Protein AF-A0A3R7EYI7-F1 (afdb_monomer)

Sequence (83 aa):
DTWAGKEAHWSGYQHDWHNITFDEPFTLFAKRTYHYEIITGSYPQIIHKPEHTTLDGSYINCTEFVDANGKTYTDWIPAIRIE

pLDDT: mean 81.34, std 9.9, range [52.88, 96.19]

Structure (mmCIF, N/CA/C/O backbone):
data_AF-A0A3R7EYI7-F1
#
_entry.id   AF-A0A3R7EYI7-F1
#
loop_
_atom_site.group_PDB
_atom_site.id
_atom_site.type_symbol
_atom_site.label_atom_id
_atom_site.label_alt_id
_atom_site.label_comp_id
_atom_site.label_asym_id
_atom_site.label_entity_id
_atom_site.label_seq_id
_atom_site.pdbx_PDB_ins_code
_atom_site.Cartn_x
_atom_site.Cartn_y
_atom_site.Cartn_z
_atom_site.occupancy
_atom_site.B_iso_or_equiv
_atom_site.auth_seq_id
_atom_site.auth_comp_id
_atom_site.auth_asym_id
_atom_site.auth_atom_id
_atom_site.pdbx_PDB_model_num
ATOM 1 N N . ASP A 1 1 ? -9.291 -2.356 30.449 1.00 52.88 1 ASP A N 1
ATOM 2 C CA . ASP A 1 1 ? -9.520 -1.988 29.044 1.00 52.88 1 ASP A CA 1
ATOM 3 C C . ASP A 1 1 ? -8.646 -2.909 28.204 1.00 52.88 1 ASP A C 1
ATOM 5 O O . ASP A 1 1 ? -7.442 -2.712 28.146 1.00 52.88 1 ASP A O 1
ATOM 9 N N . THR A 1 2 ? -9.201 -4.023 27.733 1.00 54.84 2 THR A N 1
ATOM 10 C CA . THR A 1 2 ? -8.459 -5.090 27.036 1.00 54.84 2 THR A CA 1
ATOM 11 C C . THR A 1 2 ? -9.045 -5.235 25.640 1.00 54.84 2 THR A C 1
ATOM 13 O O . THR A 1 2 ? -9.778 -6.179 25.355 1.00 54.84 2 THR A O 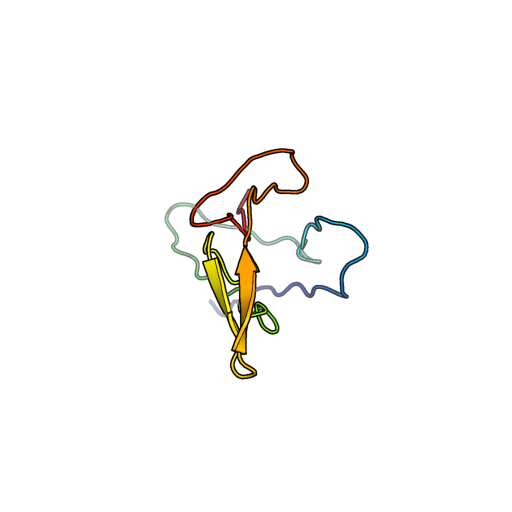1
ATOM 16 N N . TRP A 1 3 ? -8.814 -4.235 24.792 1.00 68.50 3 TRP A N 1
ATOM 17 C CA . TRP A 1 3 ? -9.168 -4.336 23.382 1.00 68.50 3 TRP A CA 1
ATOM 18 C C . TRP A 1 3 ? -8.049 -5.076 22.651 1.00 68.50 3 TRP A C 1
ATOM 20 O O . TRP A 1 3 ? -6.895 -4.664 22.722 1.00 68.50 3 TRP A O 1
ATOM 30 N N . ALA A 1 4 ? -8.392 -6.170 21.973 1.00 73.81 4 ALA A N 1
ATOM 31 C CA . ALA A 1 4 ? -7.439 -7.003 21.241 1.00 73.81 4 ALA A CA 1
ATOM 32 C C . ALA A 1 4 ? -7.059 -6.438 19.855 1.00 73.81 4 ALA A C 1
ATOM 34 O O . ALA A 1 4 ? -6.307 -7.076 19.133 1.00 73.81 4 ALA A O 1
ATOM 35 N N . GLY A 1 5 ? -7.568 -5.258 19.479 1.00 82.06 5 GLY A N 1
ATOM 36 C CA . GLY A 1 5 ? -7.438 -4.730 18.120 1.00 82.06 5 GLY A CA 1
ATOM 37 C C . GLY A 1 5 ? -8.502 -5.287 17.169 1.00 82.06 5 GLY A C 1
ATOM 38 O O . GLY A 1 5 ? -9.446 -5.965 17.587 1.00 82.06 5 GLY A O 1
ATOM 39 N N . LYS A 1 6 ? -8.373 -4.943 15.886 1.00 88.81 6 LYS A N 1
ATOM 40 C CA . LYS A 1 6 ? -9.132 -5.512 14.768 1.00 88.81 6 LYS A CA 1
ATOM 41 C C . LYS A 1 6 ? -8.165 -5.778 13.624 1.00 88.81 6 LYS A C 1
ATOM 43 O O . LYS A 1 6 ? -7.267 -4.975 13.386 1.00 88.81 6 LYS A O 1
ATOM 48 N N . GLU A 1 7 ? -8.381 -6.884 12.932 1.00 90.75 7 GLU A N 1
ATOM 49 C CA . GLU A 1 7 ? -7.577 -7.307 11.791 1.00 90.75 7 GLU A CA 1
ATOM 50 C C . GLU A 1 7 ? -8.478 -7.446 10.567 1.00 90.75 7 GLU A C 1
ATOM 52 O O . GLU A 1 7 ? -9.679 -7.693 10.683 1.00 90.75 7 GLU A O 1
ATOM 57 N N . ALA A 1 8 ? -7.889 -7.246 9.397 1.00 89.94 8 ALA A N 1
ATOM 58 C CA . ALA A 1 8 ? -8.517 -7.483 8.114 1.00 89.94 8 ALA A CA 1
ATOM 59 C C . ALA A 1 8 ? -7.467 -8.110 7.200 1.00 89.94 8 ALA A C 1
ATOM 61 O O . ALA A 1 8 ? -6.298 -7.714 7.220 1.00 89.94 8 ALA A O 1
ATOM 62 N N . HIS A 1 9 ? -7.876 -9.101 6.416 1.00 88.31 9 HIS A N 1
ATOM 63 C CA . HIS A 1 9 ? -6.966 -9.852 5.563 1.00 88.31 9 HIS A CA 1
ATOM 64 C C . HIS A 1 9 ? -7.282 -9.607 4.099 1.00 88.31 9 HIS A C 1
ATOM 66 O O . HIS A 1 9 ? -8.436 -9.505 3.690 1.00 88.31 9 HIS A O 1
ATOM 72 N N . TRP A 1 10 ? -6.227 -9.559 3.299 1.00 84.69 10 TRP A N 1
ATOM 73 C CA . TRP A 1 10 ? -6.339 -9.443 1.861 1.00 84.69 10 TRP A CA 1
ATOM 74 C C . TRP A 1 1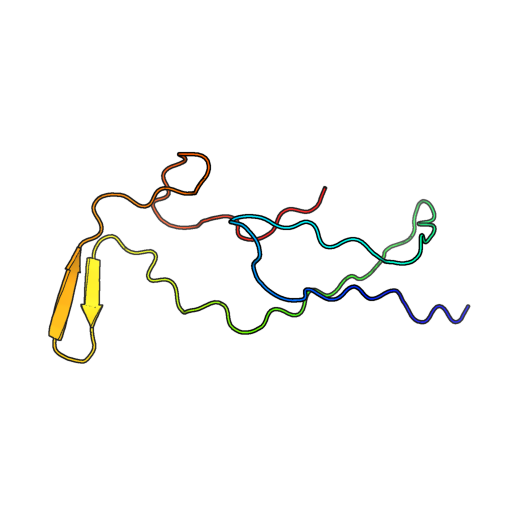0 ? -6.122 -10.813 1.215 1.00 84.69 10 TRP A C 1
ATOM 76 O O . TRP A 1 10 ? -5.092 -11.454 1.413 1.00 84.69 10 TRP A O 1
ATOM 86 N N . SER A 1 11 ? -7.113 -11.273 0.452 1.00 82.56 11 SER A N 1
ATOM 87 C CA . SER A 1 11 ? -7.144 -12.604 -0.173 1.00 82.56 11 SER A CA 1
ATOM 88 C C . SER A 1 11 ? -6.497 -12.659 -1.565 1.00 82.56 11 SER A C 1
ATOM 90 O O . SER A 1 11 ? -6.628 -13.661 -2.268 1.00 82.56 11 SER A O 1
ATOM 92 N N . GLY A 1 12 ? -5.775 -11.606 -1.958 1.00 77.56 12 GLY A N 1
ATOM 93 C CA . GLY A 1 12 ? -5.059 -11.512 -3.231 1.00 77.56 12 GLY A CA 1
ATOM 94 C C . GLY A 1 12 ? -5.692 -10.540 -4.229 1.00 77.56 12 GLY A C 1
ATOM 95 O O . GLY A 1 12 ? -6.798 -10.030 -4.037 1.00 77.56 12 GLY A O 1
ATOM 96 N N . TYR A 1 13 ? -4.954 -10.235 -5.298 1.00 73.06 13 TYR A N 1
ATOM 97 C CA .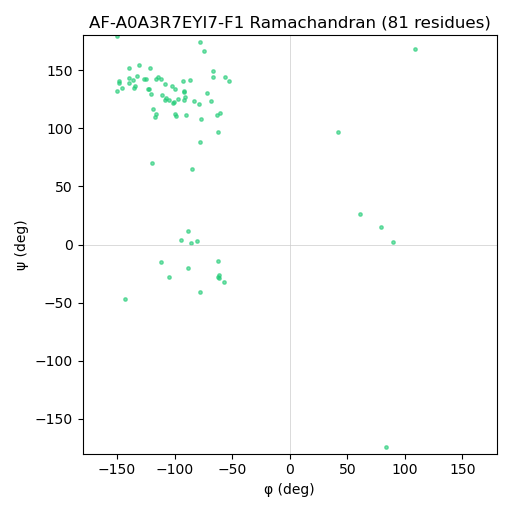 TYR A 1 13 ? -5.394 -9.285 -6.321 1.00 73.06 13 TYR A CA 1
ATOM 98 C C . TYR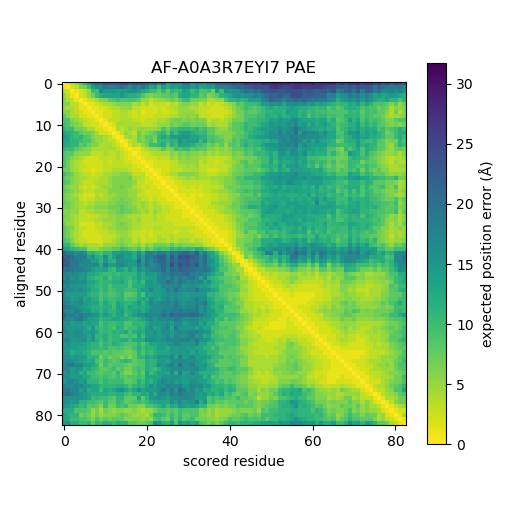 A 1 13 ? -6.579 -9.843 -7.114 1.00 73.06 13 TYR A C 1
ATOM 100 O O . TYR A 1 13 ? -6.478 -10.902 -7.727 1.00 73.06 13 TYR A O 1
ATOM 108 N N . GLN A 1 14 ? -7.683 -9.096 -7.122 1.00 73.69 14 GLN A N 1
ATOM 109 C CA . GLN A 1 14 ? -8.809 -9.310 -8.041 1.00 73.69 14 GLN A CA 1
ATOM 110 C C . GLN A 1 14 ? -8.834 -8.244 -9.150 1.00 73.69 14 GLN A C 1
ATOM 112 O O . GLN A 1 14 ? -9.285 -8.519 -10.257 1.00 73.69 14 GLN A O 1
ATOM 117 N N . HIS A 1 15 ? -8.308 -7.049 -8.857 1.00 74.06 15 HIS A N 1
ATOM 118 C CA . HIS A 1 15 ? -8.211 -5.882 -9.738 1.00 74.06 15 HIS A CA 1
ATOM 119 C C . HIS A 1 15 ? -6.973 -5.044 -9.365 1.00 74.06 15 HIS A C 1
ATOM 121 O O . HIS A 1 15 ? -6.276 -5.373 -8.401 1.00 74.06 15 HIS A O 1
ATOM 127 N N . ASP A 1 16 ? -6.735 -3.950 -10.096 1.00 71.88 16 ASP A N 1
ATOM 128 C CA . ASP A 1 16 ? -5.595 -3.038 -9.896 1.00 71.88 16 ASP A CA 1
ATOM 129 C C . ASP A 1 16 ? -5.597 -2.345 -8.521 1.00 71.88 16 ASP A C 1
ATOM 131 O O . ASP A 1 16 ? -4.539 -2.024 -7.983 1.00 71.88 16 ASP A O 1
ATOM 135 N N . TRP A 1 17 ? -6.778 -2.141 -7.926 1.00 75.38 17 TRP A N 1
ATOM 136 C CA . TRP A 1 17 ? -6.946 -1.614 -6.571 1.00 75.38 17 TRP A CA 1
ATOM 137 C C . TRP A 1 17 ? -7.919 -2.477 -5.763 1.00 75.38 17 TRP A C 1
ATOM 139 O O . TRP A 1 17 ? -8.781 -3.167 -6.314 1.00 75.38 17 TRP A O 1
ATOM 149 N N . HIS A 1 18 ? -7.776 -2.447 -4.437 1.00 79.88 18 HIS A N 1
ATOM 150 C CA . HIS A 1 18 ? -8.647 -3.182 -3.529 1.00 79.88 18 HIS A CA 1
ATOM 151 C C . HIS A 1 18 ? -8.814 -2.440 -2.204 1.00 79.88 18 HIS A C 1
ATOM 153 O O . HIS A 1 18 ? -7.843 -1.927 -1.651 1.00 79.88 18 HIS A O 1
ATOM 159 N N . ASN A 1 19 ? -10.037 -2.434 -1.677 1.00 86.12 19 ASN A N 1
ATOM 160 C CA . ASN A 1 19 ? -10.322 -1.912 -0.346 1.00 86.12 19 ASN A CA 1
ATOM 161 C C . ASN A 1 19 ? -10.242 -3.044 0.674 1.00 86.12 19 ASN A C 1
ATOM 163 O O . ASN A 1 19 ? -10.974 -4.025 0.567 1.00 86.12 19 ASN A O 1
ATOM 167 N N . ILE A 1 20 ? -9.407 -2.877 1.696 1.00 86.19 20 ILE A N 1
ATOM 168 C CA . ILE A 1 20 ? -9.390 -3.766 2.856 1.00 86.19 20 ILE A CA 1
ATOM 169 C C . ILE A 1 20 ? -10.372 -3.194 3.874 1.00 86.19 20 ILE A C 1
ATOM 171 O O . ILE A 1 20 ? -10.157 -2.114 4.418 1.00 86.19 20 ILE A O 1
ATOM 175 N N . THR A 1 21 ? -11.474 -3.902 4.095 1.00 87.00 21 THR A N 1
ATOM 176 C CA . THR A 1 21 ? -12.505 -3.511 5.063 1.00 87.00 21 THR A CA 1
ATOM 177 C C . THR A 1 21 ? -12.443 -4.447 6.258 1.00 87.00 21 THR A C 1
ATOM 179 O O . THR A 1 21 ? -12.271 -5.650 6.094 1.00 87.00 21 THR A O 1
ATOM 182 N N . PHE A 1 22 ? -12.572 -3.894 7.460 1.00 88.94 22 PHE A N 1
ATOM 183 C CA . PHE A 1 22 ? -12.693 -4.698 8.669 1.00 88.94 22 PHE A CA 1
ATOM 184 C C . PHE A 1 22 ? -14.065 -5.364 8.714 1.00 88.94 22 PHE A C 1
ATOM 186 O O . PHE A 1 22 ? -15.082 -4.685 8.571 1.00 88.94 22 PHE A O 1
ATOM 193 N N . ASP A 1 23 ? -14.085 -6.672 8.966 1.00 87.25 23 ASP A N 1
ATOM 194 C CA . ASP A 1 23 ? -15.326 -7.456 9.012 1.00 87.25 23 ASP A CA 1
ATOM 195 C C . ASP A 1 23 ? -16.284 -6.973 10.110 1.00 87.25 23 ASP A C 1
ATOM 197 O O . ASP A 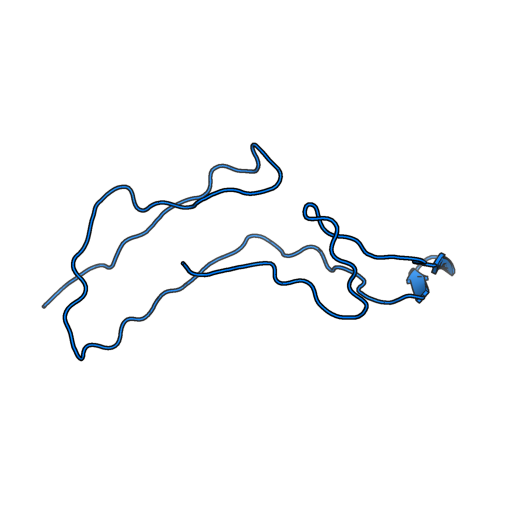1 23 ? -17.503 -7.081 9.983 1.00 87.25 23 ASP A O 1
ATOM 201 N N . GLU A 1 24 ? -15.737 -6.401 11.187 1.00 86.88 24 GLU A N 1
ATOM 202 C CA . GLU A 1 24 ? -16.513 -5.860 12.295 1.00 86.88 24 GLU A CA 1
ATOM 203 C C . GLU A 1 24 ? -16.217 -4.374 12.533 1.00 86.88 24 GLU A C 1
ATOM 205 O O . GLU A 1 24 ? -15.047 -3.985 12.637 1.00 86.88 24 GLU A O 1
ATOM 210 N N . PRO A 1 25 ? -17.257 -3.536 12.709 1.00 87.62 25 PRO A N 1
ATOM 211 C CA . PRO A 1 25 ? -17.071 -2.132 13.037 1.00 87.62 25 PRO A CA 1
ATOM 212 C C . PRO A 1 25 ? -16.466 -1.964 14.437 1.00 87.62 25 PRO A C 1
ATOM 214 O O . PRO A 1 25 ? -16.722 -2.742 15.359 1.00 87.62 25 PRO A O 1
ATOM 217 N N . PHE A 1 26 ? -15.696 -0.895 14.618 1.00 87.62 26 PHE A N 1
ATOM 218 C CA . PHE A 1 26 ? -15.134 -0.499 15.907 1.00 87.62 26 PHE A CA 1
ATOM 219 C C . PHE A 1 26 ? -15.196 1.019 16.079 1.00 87.62 26 PHE A C 1
ATOM 221 O O . PHE A 1 26 ? -15.183 1.780 15.113 1.00 87.62 26 PHE A O 1
ATOM 228 N N . THR A 1 27 ? -15.272 1.464 17.333 1.00 89.75 27 THR A N 1
ATOM 229 C CA . THR A 1 27 ? -15.419 2.884 17.667 1.00 89.75 27 THR A CA 1
ATOM 230 C C . THR A 1 27 ? -14.071 3.502 18.002 1.00 89.75 27 THR A C 1
ATOM 232 O O . THR A 1 27 ? -13.385 3.070 18.931 1.00 89.75 27 THR A O 1
ATOM 235 N N . LEU A 1 28 ? -13.729 4.577 17.296 1.00 89.69 28 LEU A N 1
ATOM 236 C CA . LEU A 1 28 ? -12.633 5.461 17.671 1.00 89.69 28 LEU A CA 1
ATOM 237 C C . LEU A 1 28 ? -13.170 6.583 18.564 1.00 89.69 28 LEU A C 1
ATOM 239 O O . LEU A 1 28 ? -14.129 7.274 18.223 1.00 89.69 28 LEU A O 1
ATOM 243 N N . PHE A 1 29 ? -12.557 6.765 19.729 1.00 91.44 29 PHE A N 1
ATOM 244 C CA . PHE A 1 29 ? -12.919 7.809 20.676 1.00 91.44 29 PHE A CA 1
ATOM 245 C C . PHE A 1 29 ? -12.071 9.055 20.435 1.00 91.44 29 PHE A C 1
ATOM 247 O O . PHE A 1 29 ? -10.861 8.977 20.211 1.00 91.44 29 PHE A O 1
ATOM 254 N N . ALA A 1 30 ? -12.705 10.221 20.547 1.00 94.25 30 ALA A N 1
ATOM 255 C CA . ALA A 1 30 ? -12.015 11.496 20.429 1.00 94.25 30 ALA A CA 1
ATOM 256 C C . ALA A 1 30 ? -10.858 11.607 21.439 1.00 94.25 30 ALA A C 1
ATOM 258 O O . ALA A 1 30 ? -10.972 11.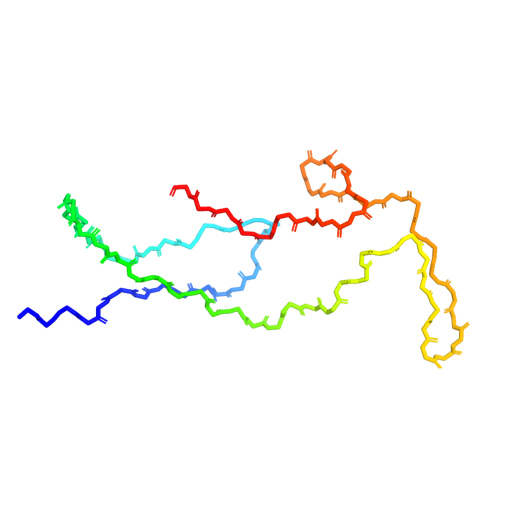169 22.586 1.00 94.25 30 ALA A O 1
ATOM 259 N N . LYS A 1 31 ? -9.764 12.256 21.014 1.00 93.56 31 LYS A N 1
ATOM 260 C CA . LYS A 1 31 ? -8.555 12.507 21.825 1.00 93.56 31 LYS A CA 1
ATOM 261 C C . LYS A 1 31 ? -7.840 11.232 22.303 1.00 93.56 31 LYS A C 1
ATOM 263 O O . LYS A 1 31 ? -7.159 11.263 23.325 1.00 93.56 31 LYS A O 1
ATOM 268 N N . ARG A 1 32 ? -7.980 10.123 21.571 1.00 90.69 32 ARG A N 1
ATOM 269 C CA . ARG A 1 32 ? -7.176 8.910 21.763 1.00 90.69 32 ARG A CA 1
ATOM 270 C C . ARG A 1 32 ? -6.245 8.695 20.577 1.00 90.69 32 ARG A C 1
ATOM 272 O O . ARG A 1 32 ? -6.625 8.937 19.435 1.00 90.69 32 ARG A O 1
ATOM 279 N N . THR A 1 33 ? -5.038 8.226 20.868 1.00 90.00 33 THR A N 1
ATOM 280 C CA . THR A 1 33 ? -4.079 7.793 19.851 1.00 90.00 33 THR A CA 1
ATOM 281 C C . THR A 1 33 ? -4.258 6.303 19.620 1.00 90.00 33 THR A C 1
ATOM 283 O O . THR A 1 33 ? -4.299 5.531 20.577 1.00 90.00 33 THR A O 1
ATOM 286 N N . TYR A 1 34 ? -4.348 5.909 18.356 1.00 87.50 34 TYR A N 1
ATOM 287 C CA . TYR A 1 34 ? -4.475 4.519 17.939 1.00 87.50 34 TYR A CA 1
ATOM 288 C C . TYR A 1 34 ? -3.248 4.115 17.134 1.00 87.50 34 TYR A C 1
ATOM 290 O O . TYR A 1 34 ? -2.711 4.916 16.369 1.00 87.50 34 TYR A O 1
ATOM 298 N N . HIS A 1 35 ? -2.812 2.876 17.326 1.00 88.12 35 HIS A N 1
ATOM 299 C CA . HIS A 1 35 ? -1.780 2.259 16.511 1.00 88.12 35 HIS A CA 1
ATOM 300 C C . HIS A 1 35 ? -2.453 1.359 15.478 1.00 88.12 35 HIS A C 1
ATOM 302 O O . HIS A 1 35 ? -3.360 0.602 15.823 1.00 88.12 35 HIS A O 1
ATOM 308 N N . TYR A 1 36 ? -2.013 1.463 14.231 1.00 86.38 36 TYR A N 1
ATOM 309 C CA . TYR A 1 36 ? -2.373 0.544 13.165 1.00 86.38 36 TYR A CA 1
ATOM 310 C C . TYR A 1 36 ? -1.079 0.028 12.539 1.00 86.38 36 TYR A C 1
ATOM 312 O O . TYR A 1 36 ? -0.109 0.777 12.402 1.00 86.38 36 TYR A O 1
ATOM 320 N N . GLU A 1 37 ? -1.077 -1.247 12.176 1.00 86.19 37 GLU A N 1
ATOM 321 C CA . GLU A 1 37 ? 0.034 -1.910 11.507 1.00 86.19 37 GLU A CA 1
ATOM 322 C C . GLU A 1 37 ? -0.486 -2.501 10.197 1.00 86.19 37 GLU A C 1
ATOM 324 O O . GLU A 1 37 ? -1.557 -3.106 10.160 1.00 86.19 37 GLU A O 1
ATOM 329 N N . ILE A 1 38 ? 0.254 -2.287 9.109 1.00 85.69 38 ILE A N 1
ATOM 330 C CA . ILE A 1 38 ? -0.043 -2.876 7.803 1.00 85.69 38 ILE A CA 1
ATOM 331 C C . ILE A 1 38 ? 1.123 -3.793 7.461 1.00 85.69 38 ILE A C 1
ATOM 333 O O . ILE A 1 38 ? 2.237 -3.327 7.219 1.00 85.69 38 ILE A O 1
ATOM 337 N N . ILE A 1 39 ? 0.862 -5.098 7.434 1.00 83.38 39 ILE A N 1
ATOM 338 C CA . ILE A 1 39 ? 1.857 -6.114 7.094 1.00 83.38 39 ILE A CA 1
ATOM 339 C C . ILE A 1 39 ? 1.660 -6.493 5.628 1.00 83.38 39 ILE A C 1
ATOM 341 O O . ILE A 1 39 ? 0.658 -7.109 5.267 1.00 83.38 39 ILE A O 1
ATOM 345 N N . THR A 1 40 ? 2.608 -6.120 4.769 1.00 77.94 40 THR A N 1
ATOM 346 C CA . THR A 1 40 ? 2.572 -6.455 3.341 1.00 77.94 40 THR A CA 1
ATOM 347 C C . THR A 1 40 ? 3.523 -7.608 3.031 1.00 77.94 40 THR A C 1
ATOM 349 O O . THR A 1 40 ? 4.658 -7.665 3.508 1.00 77.94 40 THR A O 1
ATOM 352 N N . GLY A 1 41 ? 3.063 -8.559 2.218 1.00 64.94 41 GLY A N 1
ATOM 353 C CA . GLY A 1 41 ? 3.926 -9.595 1.663 1.00 64.94 41 GLY A CA 1
ATOM 354 C C . GLY A 1 41 ? 4.747 -9.007 0.523 1.00 64.94 41 GLY A C 1
ATOM 355 O O . GLY A 1 41 ? 4.177 -8.726 -0.521 1.00 64.94 41 GLY A O 1
ATOM 356 N N . SER A 1 42 ? 6.054 -8.818 0.741 1.00 59.25 42 SER A N 1
ATOM 357 C CA . SER A 1 42 ? 7.061 -8.439 -0.264 1.00 59.25 42 SER A CA 1
ATOM 358 C C . SER A 1 42 ? 6.598 -7.363 -1.255 1.00 59.25 42 SER A C 1
ATOM 360 O O . SER A 1 42 ? 6.057 -7.670 -2.316 1.00 59.25 42 SER A O 1
ATOM 362 N N . TYR A 1 43 ? 6.950 -6.105 -0.990 1.00 57.88 43 TYR A N 1
ATOM 363 C CA . TYR A 1 43 ? 7.057 -5.134 -2.075 1.00 57.88 43 TYR A CA 1
ATOM 364 C C . TYR A 1 43 ? 8.142 -5.654 -3.036 1.00 57.88 43 TYR A C 1
ATOM 366 O O . TYR A 1 43 ? 9.298 -5.749 -2.604 1.00 57.88 43 TYR A O 1
ATOM 374 N N . PRO A 1 44 ? 7.830 -6.066 -4.285 1.00 61.41 44 PRO A N 1
ATOM 375 C CA . PRO A 1 44 ? 8.887 -6.396 -5.234 1.00 61.41 44 PRO A CA 1
ATOM 376 C C . PRO A 1 44 ? 9.833 -5.197 -5.290 1.00 61.41 44 PRO A C 1
ATOM 378 O O . PRO A 1 44 ? 9.380 -4.058 -5.194 1.00 61.41 44 PRO A O 1
ATOM 381 N N . GLN A 1 45 ? 11.145 -5.423 -5.366 1.00 63.41 45 GLN A N 1
A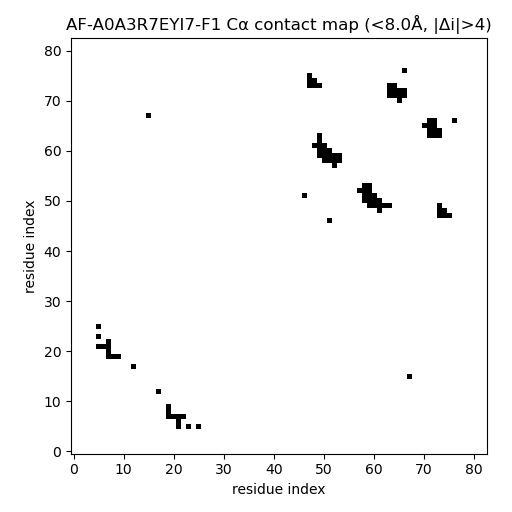TOM 382 C CA . GLN A 1 45 ? 12.083 -4.309 -5.479 1.00 63.41 45 GLN A CA 1
ATOM 383 C C . GLN A 1 45 ? 11.789 -3.565 -6.784 1.00 63.41 45 GLN A C 1
ATOM 385 O O . GLN A 1 45 ? 12.201 -3.995 -7.859 1.00 63.41 45 GLN A O 1
ATOM 390 N N . ILE A 1 46 ? 11.020 -2.480 -6.695 1.00 70.31 46 ILE A N 1
ATOM 391 C CA . ILE A 1 46 ? 10.679 -1.668 -7.853 1.00 70.31 46 ILE A CA 1
ATOM 392 C C . ILE A 1 46 ? 11.881 -0.784 -8.148 1.00 70.31 46 ILE A C 1
ATOM 394 O O . ILE A 1 46 ? 12.324 0.010 -7.314 1.00 70.31 46 ILE A O 1
ATOM 398 N N . ILE A 1 47 ? 12.413 -0.927 -9.355 1.00 76.50 47 ILE A N 1
ATOM 399 C CA . ILE A 1 47 ? 13.460 -0.061 -9.874 1.00 76.50 47 ILE A CA 1
ATOM 400 C C . ILE A 1 47 ? 12.789 1.244 -10.317 1.00 76.50 47 ILE A C 1
ATOM 402 O O . ILE A 1 47 ? 12.389 1.393 -11.467 1.00 76.50 47 ILE A O 1
ATOM 406 N N . HIS A 1 48 ? 12.657 2.204 -9.401 1.00 73.44 48 HIS A N 1
ATOM 407 C CA . HIS A 1 48 ? 12.226 3.567 -9.730 1.00 73.44 48 HIS A CA 1
ATOM 408 C C . HIS A 1 48 ? 13.421 4.410 -10.183 1.00 73.44 48 HIS A C 1
ATOM 410 O O . HIS A 1 48 ? 13.861 5.332 -9.495 1.00 73.44 48 HIS A O 1
ATOM 416 N N . LYS A 1 49 ? 14.018 4.034 -11.316 1.00 78.94 49 LYS A N 1
ATOM 417 C CA . LYS A 1 49 ? 15.096 4.791 -11.957 1.00 78.94 49 LYS A CA 1
ATOM 418 C C . LYS A 1 49 ? 14.890 4.783 -13.469 1.00 78.94 49 LYS A C 1
ATOM 420 O O . LYS A 1 49 ? 14.496 3.744 -13.996 1.00 78.94 49 LYS A O 1
ATOM 425 N N . PRO A 1 50 ? 15.204 5.889 -14.166 1.00 84.06 50 PRO A N 1
ATOM 426 C CA . PRO A 1 50 ? 15.209 5.905 -15.625 1.00 84.06 50 PRO A CA 1
ATOM 427 C C . PRO A 1 50 ? 16.150 4.847 -16.203 1.00 84.06 50 PRO A C 1
ATOM 429 O O . PRO A 1 50 ? 15.862 4.266 -17.236 1.00 84.06 50 PRO A O 1
ATOM 432 N N . GLU A 1 51 ? 17.249 4.547 -15.512 1.00 90.12 51 GLU A N 1
ATOM 433 C CA . GLU A 1 51 ? 18.276 3.639 -16.011 1.00 90.12 51 GLU A CA 1
ATOM 434 C C . GLU A 1 51 ? 18.700 2.638 -14.932 1.00 90.12 51 GLU A C 1
ATOM 436 O O . GLU A 1 51 ? 18.923 3.003 -13.769 1.00 90.12 51 GLU A O 1
ATOM 441 N N . HIS A 1 52 ? 18.836 1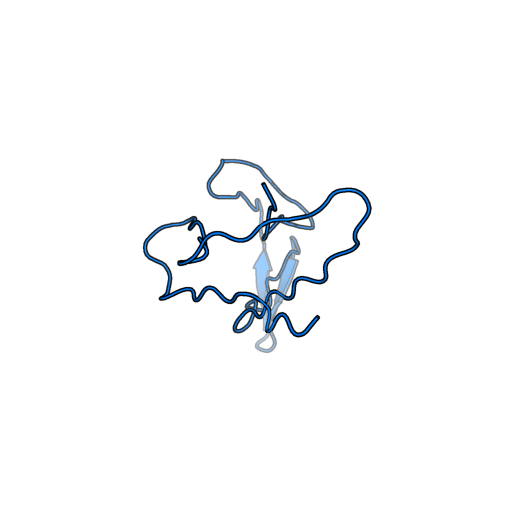.368 -15.314 1.00 89.56 52 HIS A N 1
ATOM 442 C CA . HIS A 1 52 ? 19.337 0.311 -14.442 1.00 89.56 52 HIS A CA 1
ATOM 443 C C . HIS A 1 52 ? 20.058 -0.779 -15.230 1.00 89.56 52 HIS A C 1
ATOM 445 O O . HIS A 1 52 ? 19.522 -1.314 -16.196 1.00 89.56 52 HIS A O 1
ATOM 451 N N . THR A 1 53 ? 21.246 -1.156 -14.764 1.00 93.38 53 THR A N 1
ATOM 452 C CA . THR A 1 53 ? 21.969 -2.319 -15.283 1.00 93.38 53 THR A CA 1
ATOM 453 C C . THR A 1 53 ? 21.781 -3.489 -14.329 1.00 93.38 53 THR A C 1
ATOM 455 O O . THR A 1 53 ? 22.111 -3.385 -13.146 1.00 93.38 53 THR A O 1
ATOM 458 N N . THR A 1 54 ? 21.247 -4.594 -14.836 1.00 90.25 54 THR A N 1
ATOM 459 C CA . THR A 1 54 ? 21.025 -5.825 -14.074 1.00 90.25 54 THR A CA 1
ATOM 460 C C . THR A 1 54 ? 22.340 -6.568 -13.823 1.00 90.25 54 THR A C 1
ATOM 462 O O . THR A 1 54 ? 23.374 -6.281 -14.427 1.00 90.25 54 THR A O 1
ATOM 465 N N . LEU A 1 55 ? 22.316 -7.548 -12.915 1.00 91.12 55 LEU A N 1
ATOM 466 C CA . LEU A 1 55 ? 23.512 -8.309 -12.520 1.00 91.12 55 LEU A CA 1
ATOM 467 C C . LEU A 1 55 ? 24.160 -9.095 -13.672 1.00 91.12 55 LEU A C 1
ATOM 469 O O . LEU A 1 55 ? 25.358 -9.358 -13.631 1.00 91.12 55 LEU A O 1
ATOM 473 N N . ASP A 1 56 ? 23.381 -9.464 -14.686 1.00 96.19 56 ASP A N 1
ATOM 474 C CA . ASP A 1 56 ? 23.845 -10.134 -15.905 1.00 96.19 56 ASP A CA 1
ATOM 475 C C . ASP A 1 56 ? 24.338 -9.154 -16.990 1.00 96.19 56 ASP A C 1
ATOM 477 O O . ASP A 1 56 ? 24.765 -9.584 -18.059 1.00 96.19 56 ASP A O 1
ATOM 481 N N . GLY A 1 57 ? 24.315 -7.844 -16.719 1.00 93.50 57 GLY A N 1
ATOM 482 C CA . GLY A 1 57 ? 24.790 -6.800 -17.626 1.00 93.50 57 GLY A CA 1
ATOM 483 C C . GLY A 1 57 ? 23.739 -6.256 -18.597 1.00 93.50 57 GLY A C 1
ATOM 484 O O . GLY A 1 57 ? 24.074 -5.387 -19.404 1.00 93.50 57 GLY A O 1
ATOM 485 N N . SER A 1 58 ? 22.485 -6.714 -18.530 1.00 95.44 58 SER A N 1
ATOM 486 C CA . SER A 1 58 ? 21.401 -6.135 -19.334 1.00 95.44 58 SER A CA 1
ATOM 487 C C . SER A 1 58 ? 21.096 -4.699 -18.893 1.00 95.44 58 SER A C 1
ATOM 489 O O . SER A 1 58 ? 21.168 -4.367 -17.712 1.00 95.44 58 SER A O 1
ATOM 491 N N . TYR A 1 59 ? 20.748 -3.833 -19.846 1.00 94.38 59 TYR A N 1
ATOM 492 C CA . TYR A 1 59 ? 20.422 -2.431 -19.584 1.00 94.38 59 TYR A CA 1
ATOM 493 C C . TYR A 1 59 ? 18.924 -2.182 -19.750 1.00 94.38 59 TYR A C 1
ATOM 495 O O . TYR A 1 59 ? 18.345 -2.454 -20.802 1.00 94.38 59 TYR A O 1
ATOM 503 N N . ILE A 1 60 ? 18.308 -1.654 -18.699 1.00 90.00 60 ILE A N 1
ATOM 504 C CA . ILE A 1 60 ? 16.905 -1.260 -18.646 1.00 90.00 60 ILE A CA 1
ATOM 505 C C . ILE A 1 60 ? 16.848 0.264 -18.726 1.00 90.00 60 ILE A C 1
ATOM 507 O O 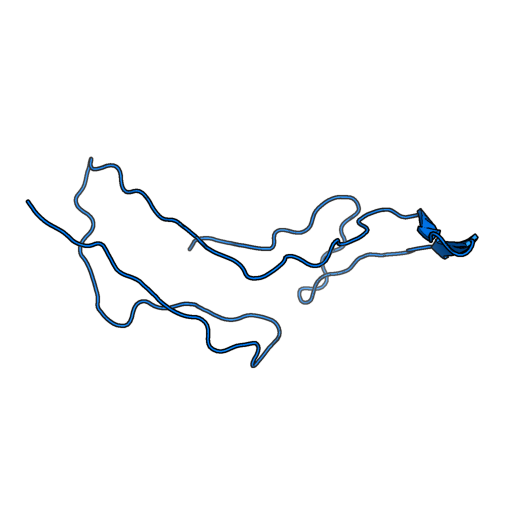. ILE A 1 60 ? 17.451 0.945 -17.896 1.00 90.00 60 ILE A O 1
ATOM 511 N N . ASN A 1 61 ? 16.098 0.774 -19.705 1.00 91.19 61 ASN A N 1
ATOM 512 C CA . ASN A 1 61 ? 15.789 2.193 -19.859 1.00 91.19 61 ASN A CA 1
ATOM 513 C C . ASN A 1 61 ? 14.272 2.404 -19.758 1.00 91.19 61 ASN A C 1
ATOM 515 O O . ASN A 1 61 ? 13.513 1.882 -20.577 1.00 91.19 61 ASN A O 1
ATOM 519 N N . CYS A 1 62 ? 13.840 3.148 -18.747 1.00 86.50 62 CYS A N 1
ATOM 520 C CA . CYS A 1 62 ? 12.461 3.532 -18.497 1.00 86.50 62 CYS A CA 1
ATOM 521 C C . CYS A 1 62 ? 12.237 4.959 -19.008 1.00 86.50 62 CYS A C 1
ATOM 523 O O . CYS A 1 62 ? 12.773 5.916 -18.449 1.00 86.50 62 CYS A O 1
ATOM 525 N N . THR A 1 63 ? 11.430 5.104 -20.059 1.00 87.25 63 THR A N 1
ATOM 526 C CA . THR A 1 63 ? 11.077 6.420 -20.611 1.00 87.25 63 THR A CA 1
ATOM 527 C C . THR A 1 63 ? 10.018 7.123 -19.773 1.00 87.25 63 THR A C 1
ATOM 529 O O . THR A 1 63 ? 10.113 8.325 -19.546 1.00 87.25 63 THR A O 1
ATOM 532 N N . GLU A 1 64 ? 9.015 6.376 -19.309 1.00 86.56 64 GLU A N 1
ATOM 533 C CA . GLU A 1 64 ? 7.909 6.882 -18.503 1.00 86.56 64 GLU A CA 1
ATOM 534 C C . GLU A 1 64 ? 7.431 5.800 -17.540 1.00 86.56 64 GLU A C 1
ATOM 536 O O . GLU A 1 64 ? 7.322 4.628 -17.905 1.00 86.56 64 GLU A O 1
ATOM 541 N N . PHE A 1 65 ? 7.098 6.211 -16.320 1.00 82.19 65 PHE A N 1
ATOM 542 C CA . PHE A 1 65 ? 6.459 5.352 -15.337 1.00 82.19 65 PHE A CA 1
ATOM 543 C C . PHE A 1 65 ? 5.083 5.930 -15.017 1.00 82.19 65 PHE A C 1
ATOM 545 O O . PHE A 1 65 ? 4.994 6.996 -14.410 1.00 82.19 65 PHE A O 1
ATOM 552 N N . VAL A 1 66 ? 4.019 5.256 -15.454 1.00 84.88 66 VAL A N 1
ATOM 553 C CA . VAL A 1 66 ? 2.635 5.747 -15.364 1.00 84.88 66 VAL A CA 1
ATOM 554 C C . VAL A 1 66 ? 1.800 4.772 -14.536 1.00 84.88 66 VAL A C 1
ATOM 556 O O . VAL A 1 66 ? 1.843 3.567 -14.781 1.00 84.88 66 VAL A O 1
ATOM 559 N N . ASP A 1 67 ? 1.069 5.275 -13.539 1.00 80.25 67 ASP A N 1
ATOM 560 C CA . ASP A 1 67 ? 0.158 4.446 -12.740 1.00 80.25 67 ASP A CA 1
ATOM 561 C C . ASP A 1 67 ? -1.167 4.147 -13.468 1.00 80.25 67 ASP A C 1
ATOM 563 O O . ASP A 1 67 ? -1.465 4.693 -14.532 1.00 80.25 67 ASP A O 1
ATOM 567 N N . ALA A 1 68 ? -2.005 3.296 -12.868 1.00 77.88 68 ALA A N 1
ATOM 568 C CA . ALA A 1 68 ? -3.320 2.946 -13.413 1.00 77.88 68 ALA A CA 1
ATOM 569 C C . ALA A 1 68 ? -4.293 4.143 -13.529 1.00 77.88 68 ALA A C 1
ATOM 571 O O . ALA A 1 68 ? -5.302 4.049 -14.225 1.00 77.88 68 ALA A O 1
ATOM 572 N N . ASN A 1 69 ? -3.993 5.279 -12.885 1.00 80.50 69 ASN A N 1
ATOM 573 C CA . ASN A 1 69 ? -4.764 6.521 -12.979 1.00 80.50 69 ASN A CA 1
ATOM 574 C C . ASN A 1 69 ? -4.208 7.485 -14.044 1.00 80.50 69 ASN A C 1
ATOM 576 O O . ASN A 1 69 ? -4.707 8.604 -14.175 1.00 80.50 69 ASN A O 1
ATOM 580 N N . GLY A 1 70 ? -3.177 7.087 -14.797 1.00 85.56 70 GLY A N 1
ATOM 581 C CA . GLY A 1 70 ? -2.558 7.910 -15.833 1.00 85.56 70 GLY A CA 1
ATOM 582 C C . GLY A 1 70 ? -1.584 8.963 -15.301 1.00 85.56 70 GLY A C 1
ATOM 583 O O . GLY A 1 70 ? -1.244 9.896 -16.029 1.00 85.56 70 GLY A O 1
ATOM 584 N N . LYS A 1 71 ? -1.137 8.862 -14.043 1.00 85.38 71 LYS A N 1
ATOM 585 C CA . LYS A 1 71 ? -0.176 9.806 -13.467 1.00 85.38 71 LYS A CA 1
ATOM 586 C C . LYS A 1 71 ? 1.254 9.315 -13.666 1.00 85.38 71 LYS A C 1
ATOM 588 O O . LYS A 1 71 ? 1.565 8.168 -13.361 1.00 85.38 71 LYS A O 1
ATOM 593 N N . THR A 1 72 ? 2.120 10.207 -14.142 1.00 87.19 72 THR A N 1
ATOM 594 C CA . THR A 1 72 ? 3.546 9.928 -14.344 1.00 87.19 72 THR A CA 1
ATOM 595 C C . THR A 1 72 ? 4.350 10.194 -13.075 1.00 87.19 72 THR A C 1
ATOM 597 O O . THR A 1 72 ? 4.112 11.179 -12.371 1.00 87.19 72 THR A O 1
ATOM 600 N N . TYR A 1 73 ? 5.338 9.342 -12.815 1.00 81.38 73 TYR A N 1
ATOM 601 C CA . TYR A 1 73 ? 6.237 9.441 -11.671 1.00 81.38 73 TYR A CA 1
ATOM 602 C C . TYR A 1 73 ? 7.687 9.263 -12.107 1.00 81.38 73 TYR A C 1
ATOM 604 O O . TYR A 1 73 ? 7.992 8.486 -13.009 1.00 81.38 73 TYR A O 1
ATOM 612 N N . THR A 1 74 ? 8.587 9.987 -11.447 1.00 78.94 74 THR A N 1
ATOM 613 C CA . THR A 1 74 ? 10.030 9.945 -11.726 1.00 78.94 74 THR A CA 1
ATOM 614 C C . THR A 1 74 ? 10.840 9.316 -10.595 1.00 78.94 74 THR A C 1
ATOM 616 O O . THR A 1 74 ? 12.006 8.992 -10.796 1.00 78.94 74 THR A O 1
ATOM 619 N N . ASP A 1 75 ? 10.248 9.160 -9.409 1.00 71.75 75 ASP A N 1
ATOM 620 C CA . ASP A 1 75 ? 10.941 8.741 -8.188 1.00 71.75 75 ASP A CA 1
ATOM 621 C C . ASP A 1 75 ? 10.109 7.811 -7.285 1.00 71.75 75 ASP A C 1
ATOM 623 O O . ASP A 1 75 ? 10.618 6.786 -6.832 1.00 71.75 75 ASP A O 1
ATOM 627 N N . TRP A 1 76 ? 8.845 8.143 -7.013 1.00 72.12 76 TRP A N 1
ATOM 628 C CA . TRP A 1 76 ? 8.021 7.468 -6.016 1.00 72.12 76 TRP A CA 1
ATOM 629 C C . TRP A 1 76 ? 6.553 7.397 -6.424 1.00 72.12 76 TRP A C 1
ATOM 631 O O . TRP A 1 76 ? 5.948 8.408 -6.773 1.00 72.12 76 TRP A O 1
ATOM 641 N N . ILE A 1 77 ? 5.942 6.224 -6.247 1.00 72.69 77 ILE A N 1
ATOM 642 C CA . ILE A 1 77 ? 4.497 6.029 -6.399 1.00 72.69 77 ILE A CA 1
ATOM 643 C C . ILE A 1 77 ? 3.869 5.740 -5.037 1.00 72.69 77 ILE A C 1
ATOM 645 O O . ILE A 1 77 ? 4.331 4.841 -4.328 1.00 72.69 77 ILE A O 1
ATOM 649 N N . PRO A 1 78 ? 2.804 6.460 -4.648 1.00 71.50 78 PRO A N 1
ATOM 650 C CA . PRO A 1 78 ? 2.043 6.127 -3.453 1.00 71.50 78 PRO A CA 1
ATOM 651 C C . PRO A 1 78 ? 1.392 4.745 -3.601 1.00 71.50 78 PRO A C 1
ATOM 653 O O . PRO A 1 78 ? 0.472 4.574 -4.394 1.00 71.50 78 PRO A O 1
ATOM 656 N N . ALA A 1 79 ? 1.860 3.763 -2.830 1.00 71.38 79 ALA A N 1
ATOM 657 C CA . ALA A 1 79 ? 1.306 2.407 -2.842 1.00 71.38 79 ALA A CA 1
ATOM 658 C C . ALA A 1 79 ? 0.134 2.214 -1.861 1.00 71.38 79 ALA A C 1
ATOM 660 O O . ALA A 1 79 ? -0.635 1.267 -1.997 1.00 71.38 79 ALA A O 1
ATOM 661 N N . ILE A 1 80 ? 0.005 3.089 -0.856 1.00 73.88 80 ILE A N 1
ATOM 662 C CA . ILE A 1 80 ? -1.023 3.007 0.188 1.00 73.88 80 ILE A CA 1
ATOM 663 C C . ILE A 1 80 ? -1.624 4.396 0.400 1.00 73.88 80 ILE A C 1
ATOM 665 O O . ILE A 1 80 ? -0.898 5.385 0.525 1.00 73.88 80 ILE A O 1
ATOM 669 N N . ARG A 1 81 ? -2.954 4.452 0.487 1.00 71.62 81 ARG A N 1
ATOM 670 C CA . ARG A 1 81 ? -3.721 5.623 0.913 1.00 71.62 81 ARG A CA 1
ATOM 671 C C . ARG A 1 81 ? -4.626 5.221 2.074 1.00 71.62 81 ARG A C 1
ATOM 673 O O . ARG A 1 81 ? -5.157 4.117 2.085 1.00 71.62 81 ARG A O 1
ATOM 680 N N . ILE A 1 82 ? -4.775 6.120 3.041 1.00 70.75 82 ILE A N 1
ATOM 681 C CA . ILE A 1 82 ? -5.727 5.989 4.146 1.00 70.75 82 ILE A CA 1
ATOM 682 C C . ILE A 1 82 ? -6.846 6.990 3.869 1.00 70.75 82 ILE A C 1
ATOM 684 O O . ILE A 1 82 ? -6.561 8.167 3.628 1.00 70.75 82 ILE A O 1
ATOM 688 N N . GLU A 1 83 ? -8.086 6.512 3.853 1.00 71.12 83 GLU A N 1
ATOM 689 C CA . GLU A 1 83 ? -9.303 7.308 3.653 1.00 71.12 83 GLU A CA 1
ATOM 690 C C . GLU A 1 83 ? -10.271 7.113 4.818 1.00 71.12 83 GLU A C 1
ATOM 692 O O . GLU A 1 83 ? -10.322 5.983 5.358 1.00 71.12 83 GLU A O 1
#

Radius of gyration: 18.72 Å; Cα contacts (8 Å, |Δi|>4): 49; chains: 1; bounding box: 42×25×50 Å

Secondary structure (DSSP, 8-state):
-------------SSS------SS--PPPTT---------S-------SSEEE-TTS-EEE-S-EE-TTS-EESS--------

Foldseek 3Di:
DDDPDFDFDDPDDPDLDDDTDTPDDDDDDPPDDDDDDDDDDDPDPDPLAQWDQDPVGDIDGDPWDAGPVRDTDRHDDPPDDDD

Mean predicted aligned error: 8.95 Å

Solvent-accessible surface area (backbone atoms only — not comparable to full-atom values): 6402 Å² total; per-residue (Å²): 140,86,79,89,77,88,74,66,81,83,92,68,85,89,55,100,69,82,87,87,64,59,90,64,90,82,86,86,61,87,100,61,91,81,89,84,85,85,90,76,86,71,82,71,89,72,80,63,48,53,64,48,71,48,97,87,67,52,78,47,76,50,91,76,46,65,51,100,86,71,50,76,48,80,66,73,77,88,88,77,85,89,132